Protein AF-A0A3M1DYF2-F1 (afdb_monomer_lite)

Foldseek 3Di:
DWDDDPLWIKDADPVWKDWPNDTDRMDTADAQIWIADDPGWIWGKHQLDPVASKIKTQTDPSHDDPPPDRMDINDDFKAKEECDSSHRHDDDQQQAIKIWGDDPNWIWIDGDDPPDPDDDTHTADAPDWDDDRRDIDHHHDDPVPPPPPPDD

pLDDT: mean 87.69, std 13.88, range [30.77, 97.69]

Structure (mmCIF, N/CA/C/O backbone):
data_AF-A0A3M1DYF2-F1
#
_entry.id   AF-A0A3M1DYF2-F1
#
loop_
_atom_site.group_PDB
_atom_site.id
_atom_site.type_symbol
_atom_site.label_atom_id
_atom_site.label_alt_id
_atom_site.label_comp_id
_atom_site.label_asym_id
_atom_site.label_entity_id
_atom_site.label_seq_id
_atom_site.pdbx_PDB_ins_code
_atom_site.Cartn_x
_atom_site.Cartn_y
_atom_site.Cartn_z
_atom_site.occupancy
_atom_site.B_iso_or_equiv
_atom_site.auth_seq_id
_atom_site.auth_comp_id
_atom_site.auth_asym_id
_atom_site.auth_atom_id
_atom_site.pdbx_PDB_model_num
ATOM 1 N N . ARG A 1 1 ? -12.470 -6.340 10.724 1.00 90.06 1 ARG A N 1
ATOM 2 C CA . ARG A 1 1 ? -12.386 -6.606 9.269 1.00 90.06 1 ARG A CA 1
ATOM 3 C C . ARG A 1 1 ? -12.468 -5.284 8.528 1.00 90.06 1 ARG A C 1
ATOM 5 O O . ARG A 1 1 ? -13.270 -4.452 8.930 1.00 90.06 1 ARG A O 1
ATOM 12 N N . ILE A 1 2 ? -11.668 -5.104 7.479 1.00 94.00 2 ILE A N 1
ATOM 13 C CA . ILE A 1 2 ? -11.817 -3.998 6.526 1.00 94.00 2 ILE A CA 1
ATOM 14 C C . ILE A 1 2 ? -12.429 -4.573 5.250 1.00 94.00 2 ILE A C 1
ATOM 16 O O . ILE A 1 2 ? -12.063 -5.672 4.841 1.00 94.00 2 ILE A O 1
ATOM 20 N N . GLN A 1 3 ? -13.384 -3.865 4.664 1.00 94.31 3 GLN A N 1
ATOM 21 C CA . GLN A 1 3 ? -14.056 -4.241 3.432 1.00 94.31 3 GLN A CA 1
ATOM 22 C C . GLN A 1 3 ? -14.112 -3.038 2.503 1.00 94.31 3 GLN A C 1
ATOM 24 O O . GLN A 1 3 ? -14.388 -1.926 2.943 1.00 94.31 3 GLN A O 1
ATOM 29 N N . ARG A 1 4 ? -13.888 -3.286 1.216 1.00 91.00 4 ARG A N 1
ATOM 30 C CA . ARG A 1 4 ? -14.143 -2.307 0.167 1.00 91.00 4 ARG A CA 1
ATOM 31 C C . ARG A 1 4 ? -15.567 -2.489 -0.360 1.00 91.00 4 ARG A C 1
ATOM 33 O O . ARG A 1 4 ? -15.963 -3.619 -0.647 1.00 91.00 4 ARG A O 1
ATOM 40 N N . VAL A 1 5 ? -16.316 -1.398 -0.462 1.00 91.44 5 VAL A N 1
ATOM 41 C CA . VAL A 1 5 ? -17.657 -1.338 -1.058 1.00 91.44 5 VAL A CA 1
ATOM 42 C C . VAL A 1 5 ? -17.612 -0.226 -2.090 1.00 91.44 5 VAL A C 1
ATOM 44 O O . VAL A 1 5 ? -17.344 0.916 -1.735 1.00 91.44 5 VAL A O 1
ATOM 47 N N . GLU A 1 6 ? -17.805 -0.578 -3.360 1.00 88.12 6 GLU A N 1
ATOM 48 C CA . GLU A 1 6 ? -17.581 0.343 -4.482 1.00 88.12 6 GLU A CA 1
ATOM 49 C C . GLU A 1 6 ? -16.202 0.996 -4.378 1.00 88.12 6 GLU A C 1
ATOM 51 O O . GLU A 1 6 ? -15.221 0.270 -4.445 1.00 88.12 6 GLU A O 1
ATOM 56 N N . GLU A 1 7 ? -16.085 2.310 -4.204 1.00 86.44 7 GLU A N 1
ATOM 57 C CA . GLU A 1 7 ? -14.799 3.013 -4.096 1.00 86.44 7 GLU A CA 1
ATOM 58 C C . GLU A 1 7 ? -14.363 3.301 -2.654 1.00 86.44 7 GLU A C 1
ATOM 60 O O . GLU A 1 7 ? -13.240 3.753 -2.429 1.00 86.44 7 GLU A O 1
ATOM 65 N N . ASP A 1 8 ? -15.209 2.970 -1.682 1.00 93.00 8 ASP A N 1
ATOM 66 C CA . ASP A 1 8 ? -15.029 3.308 -0.278 1.00 93.00 8 ASP A CA 1
ATOM 67 C C . ASP A 1 8 ? -14.533 2.120 0.558 1.00 93.00 8 ASP A C 1
ATOM 69 O O . ASP A 1 8 ? -14.789 0.946 0.269 1.00 93.00 8 ASP A O 1
ATOM 73 N N . TYR A 1 9 ? -13.836 2.435 1.651 1.00 96.69 9 TYR A N 1
ATOM 74 C CA . TYR A 1 9 ? -13.365 1.456 2.626 1.00 96.69 9 TYR A CA 1
ATOM 75 C C . TYR A 1 9 ? -14.143 1.574 3.932 1.00 96.69 9 TYR A C 1
ATOM 77 O O . TYR A 1 9 ? -14.139 2.610 4.588 1.00 96.69 9 TYR A O 1
ATOM 85 N N . PHE A 1 10 ? -14.737 0.470 4.364 1.00 96.81 10 PHE A N 1
ATOM 86 C CA . PHE A 1 10 ? -15.393 0.349 5.657 1.00 96.81 10 PHE A CA 1
ATOM 87 C C . PHE A 1 10 ? -14.583 -0.550 6.575 1.00 96.81 10 PHE A C 1
ATOM 89 O O . PHE A 1 10 ? -14.072 -1.595 6.166 1.00 96.81 10 PHE A O 1
ATOM 96 N N . ILE A 1 11 ? -14.515 -0.184 7.847 1.00 95.75 11 ILE A N 1
ATOM 97 C CA . ILE A 1 11 ? -13.999 -1.057 8.894 1.00 95.75 11 ILE A CA 1
ATOM 98 C C . ILE A 1 11 ? -15.120 -1.462 9.844 1.00 95.75 11 ILE A C 1
ATOM 100 O O . ILE A 1 11 ? -15.968 -0.656 10.210 1.00 95.75 11 ILE A O 1
ATOM 104 N N . PHE A 1 12 ? -15.084 -2.722 10.271 1.00 94.19 12 PHE A N 1
ATOM 105 C CA . PHE A 1 12 ? -16.010 -3.323 11.225 1.00 94.19 12 PHE A CA 1
ATOM 106 C C . PHE A 1 12 ? -15.226 -3.999 12.351 1.00 94.19 12 PHE A C 1
ATOM 108 O O . PHE A 1 12 ? -14.267 -4.742 12.094 1.00 94.19 12 PHE A O 1
ATOM 115 N N . SER A 1 13 ? -15.644 -3.788 13.598 1.00 91.88 13 SER A N 1
ATOM 116 C CA . SER A 1 13 ? -15.072 -4.449 14.774 1.00 91.88 13 SER A CA 1
ATOM 117 C C . SER A 1 13 ? -16.169 -4.882 15.740 1.00 91.88 13 SER A C 1
ATOM 119 O O . SER A 1 13 ? -16.819 -4.045 16.361 1.00 91.88 13 SER A O 1
ATOM 121 N N . GLY A 1 14 ? -16.314 -6.196 15.946 1.00 87.31 14 GLY A N 1
ATOM 122 C CA . GLY A 1 14 ? -17.274 -6.742 16.915 1.00 87.31 14 GLY A CA 1
ATOM 123 C C . GLY A 1 14 ? -16.981 -6.348 18.369 1.00 87.31 14 GLY A C 1
ATOM 124 O O . GLY A 1 14 ? -17.885 -6.318 19.191 1.00 87.31 14 GLY A O 1
ATOM 125 N N . LYS A 1 15 ? -15.731 -5.983 18.694 1.00 86.19 15 LYS A N 1
ATOM 126 C CA . LYS A 1 15 ? -15.334 -5.474 20.025 1.00 86.19 15 LYS A CA 1
ATOM 127 C C . LYS A 1 15 ? -15.397 -3.937 20.119 1.00 86.19 15 LYS A C 1
ATOM 129 O O . LYS A 1 15 ? -15.053 -3.353 21.152 1.00 86.19 15 LYS A O 1
ATOM 134 N N . GLY A 1 16 ? -15.836 -3.281 19.044 1.00 88.25 16 GLY A N 1
ATOM 135 C CA . GLY A 1 16 ? -15.711 -1.844 18.833 1.00 88.25 16 GLY A CA 1
ATOM 136 C C . GLY A 1 16 ? -14.301 -1.432 18.403 1.00 88.25 16 GLY A C 1
ATOM 137 O O . GLY A 1 16 ? -13.337 -2.199 18.499 1.00 88.25 16 GLY A O 1
ATOM 138 N N . MET A 1 17 ? -14.194 -0.214 17.897 1.00 94.56 17 MET A N 1
ATOM 139 C CA . MET A 1 17 ? -12.947 0.488 17.609 1.00 94.56 17 MET A CA 1
ATOM 140 C C . MET A 1 17 ? -13.080 1.937 18.062 1.00 94.56 17 MET A C 1
ATOM 142 O O . MET A 1 17 ? -14.193 2.409 18.288 1.00 94.56 17 MET A O 1
ATOM 146 N N . GLU A 1 18 ? -11.968 2.642 18.164 1.00 96.12 18 GLU A N 1
ATOM 147 C CA . GLU A 1 18 ? -11.956 4.091 18.316 1.00 96.12 18 GLU A CA 1
ATOM 148 C C . GLU A 1 18 ? -11.434 4.722 17.029 1.00 96.12 18 GLU A C 1
ATOM 150 O O . GLU A 1 18 ? -10.417 4.276 16.498 1.00 96.12 18 GLU A O 1
ATOM 155 N N . VAL A 1 19 ? -12.122 5.747 16.532 1.00 95.75 19 VAL A N 1
ATOM 156 C CA . VAL A 1 19 ? -11.664 6.566 15.407 1.00 95.75 19 VAL A CA 1
ATOM 157 C C . VAL A 1 19 ? -11.678 8.019 15.848 1.00 95.75 19 VAL A C 1
ATOM 159 O O . VAL A 1 19 ? -12.721 8.532 16.253 1.00 95.75 19 VAL A O 1
ATOM 162 N N . GLY A 1 20 ? -10.511 8.666 15.835 1.00 88.69 20 GLY A N 1
ATOM 163 C CA . GLY A 1 20 ? -10.385 10.066 16.256 1.00 88.69 20 GLY A CA 1
ATOM 164 C C . GLY A 1 20 ? -10.932 10.350 17.664 1.00 88.69 20 GLY A C 1
ATOM 165 O O . GLY A 1 20 ? -11.569 11.378 17.868 1.00 88.69 20 GLY A O 1
ATOM 166 N N . GLY A 1 21 ? -10.751 9.434 18.623 1.00 88.06 21 GLY A N 1
ATOM 167 C CA . GLY A 1 21 ? -11.270 9.580 19.991 1.00 88.06 21 GLY A CA 1
ATOM 168 C C . GLY A 1 21 ? -12.691 9.052 20.208 1.00 88.06 21 GLY A C 1
ATOM 169 O O . GLY A 1 21 ? -13.134 8.939 21.350 1.00 88.06 21 GLY A O 1
ATOM 170 N N . ARG A 1 22 ? -13.431 8.706 19.145 1.00 91.44 22 ARG A N 1
ATOM 171 C CA . ARG A 1 22 ? -14.826 8.256 19.249 1.00 91.44 22 ARG A CA 1
ATOM 172 C C . ARG A 1 22 ? -14.950 6.748 19.076 1.00 91.44 22 ARG A C 1
ATOM 174 O O . ARG A 1 22 ? -14.543 6.194 18.056 1.00 91.44 22 ARG A O 1
ATOM 181 N N . ARG A 1 23 ? -15.589 6.082 20.043 1.00 94.12 23 ARG A N 1
ATOM 182 C CA . ARG A 1 23 ? -15.878 4.645 19.961 1.00 94.12 23 ARG A CA 1
ATOM 183 C C . ARG A 1 23 ? -17.025 4.364 18.986 1.00 94.12 23 ARG A C 1
ATOM 185 O O . ARG A 1 23 ? -18.085 4.977 19.085 1.00 94.12 23 ARG A O 1
ATOM 192 N N . THR A 1 24 ? -16.828 3.413 18.078 1.00 95.19 24 THR A N 1
ATOM 193 C CA . THR A 1 24 ? -17.825 2.979 17.089 1.00 95.19 24 THR A CA 1
ATOM 194 C C . THR A 1 24 ? -17.652 1.493 16.728 1.00 95.19 24 THR A C 1
ATOM 196 O O . THR A 1 24 ? -16.532 0.980 16.771 1.00 95.19 24 THR A O 1
ATOM 199 N N . PRO A 1 25 ? -18.722 0.743 16.401 1.00 94.19 25 PRO A N 1
ATOM 200 C CA . PRO A 1 25 ? -18.600 -0.628 15.893 1.00 94.19 25 PRO A CA 1
ATOM 201 C C . PRO A 1 25 ? -18.206 -0.696 14.408 1.00 94.19 25 PRO A C 1
ATOM 203 O O . PRO A 1 25 ? -17.642 -1.704 13.971 1.00 94.19 25 PRO A O 1
ATOM 206 N N . HIS A 1 26 ? -18.474 0.362 13.638 1.00 95.25 26 HIS A N 1
ATOM 207 C CA . HIS A 1 26 ? -18.132 0.470 12.221 1.00 95.25 26 HIS A CA 1
ATOM 208 C C . HIS A 1 26 ? -17.807 1.913 11.828 1.00 95.25 26 HIS A C 1
ATOM 210 O O . HIS A 1 26 ? -18.262 2.855 12.477 1.00 95.25 26 HIS A O 1
ATOM 216 N N . HIS A 1 27 ? -17.015 2.098 10.775 1.00 96.94 27 HIS A N 1
ATOM 217 C CA . HIS A 1 27 ? -16.627 3.430 10.308 1.00 96.94 27 HIS A CA 1
ATOM 218 C C . HIS A 1 27 ? -16.293 3.429 8.815 1.00 96.94 27 HIS A C 1
ATOM 220 O O . HIS A 1 27 ? -15.687 2.474 8.322 1.00 96.94 27 HIS A O 1
ATOM 226 N N . LEU A 1 28 ? -16.678 4.501 8.119 1.00 97.19 28 LEU A N 1
ATOM 227 C CA . LEU A 1 28 ? -16.253 4.787 6.748 1.00 97.19 28 LEU A CA 1
ATOM 228 C C . LEU A 1 28 ? -14.882 5.465 6.798 1.00 97.19 28 LEU A C 1
ATOM 230 O O . LEU A 1 28 ? -14.782 6.619 7.210 1.00 97.19 28 LEU A O 1
ATOM 234 N N . LEU A 1 29 ? -13.840 4.741 6.396 1.00 97.31 29 LEU A N 1
ATOM 235 C CA . LEU A 1 29 ? -12.458 5.196 6.480 1.00 97.31 29 LEU A CA 1
ATOM 236 C C . LEU A 1 29 ? -12.193 6.341 5.500 1.00 97.31 29 LEU A C 1
ATOM 238 O O . LEU A 1 29 ? -12.433 6.227 4.297 1.00 97.31 29 LEU A O 1
ATOM 242 N N . ARG A 1 30 ? -11.644 7.436 6.023 1.00 96.81 30 ARG A N 1
ATOM 243 C CA . ARG A 1 30 ? -11.154 8.593 5.270 1.00 96.81 30 ARG A CA 1
ATOM 244 C C . ARG A 1 30 ? -9.639 8.713 5.420 1.00 96.81 30 ARG A C 1
ATOM 246 O O . ARG A 1 30 ? -9.072 8.292 6.428 1.00 96.81 30 ARG A O 1
ATOM 253 N N . ASP A 1 31 ? -8.970 9.270 4.408 1.00 96.81 31 ASP A N 1
ATOM 254 C CA . ASP A 1 31 ? -7.523 9.523 4.476 1.00 96.81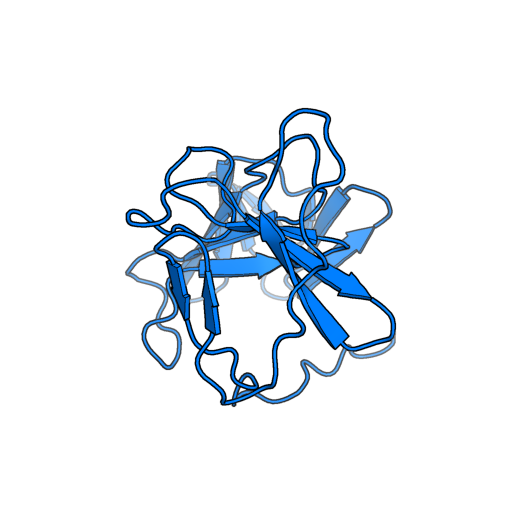 31 ASP A CA 1
ATOM 255 C C . ASP A 1 31 ? -7.175 10.329 5.737 1.00 96.81 31 ASP A C 1
ATOM 257 O O . ASP A 1 31 ? -7.774 11.367 6.011 1.00 96.81 31 ASP A O 1
ATOM 261 N N . GLY A 1 32 ? -6.211 9.828 6.507 1.00 96.75 32 GLY A N 1
ATOM 262 C CA . GLY A 1 32 ? -5.780 10.407 7.776 1.00 96.75 32 GLY A CA 1
ATOM 263 C C . GLY A 1 32 ? -6.486 9.855 9.018 1.00 96.75 32 GLY A C 1
ATOM 264 O O . GLY A 1 32 ? -6.034 10.159 10.125 1.00 96.75 32 GLY A O 1
ATOM 265 N N . ASP A 1 33 ? -7.525 9.023 8.878 1.00 97.44 33 ASP A N 1
ATOM 266 C CA . ASP A 1 33 ? -8.219 8.437 10.028 1.00 97.44 33 ASP A CA 1
ATOM 267 C C . ASP A 1 33 ? -7.259 7.623 10.899 1.00 97.44 33 ASP A C 1
ATOM 269 O O . ASP A 1 33 ? -6.620 6.669 10.446 1.00 97.44 33 ASP A O 1
ATOM 273 N N . ARG A 1 34 ? -7.187 7.988 12.183 1.00 96.56 34 ARG A N 1
ATOM 274 C CA . ARG A 1 34 ? -6.442 7.254 13.210 1.00 96.56 34 ARG A CA 1
ATOM 275 C C 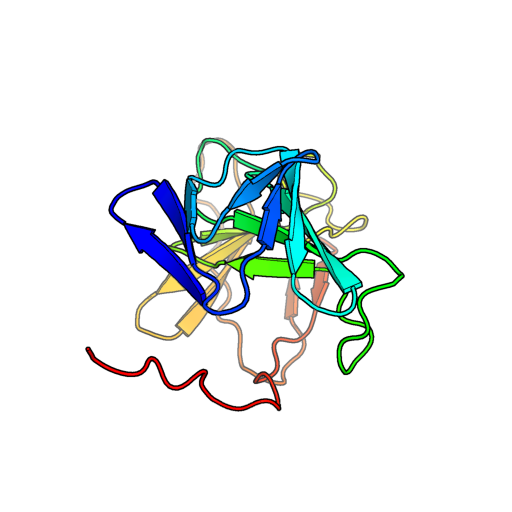. ARG A 1 34 ? -7.383 6.288 13.903 1.00 96.56 34 ARG A C 1
ATOM 277 O O . ARG A 1 34 ? -8.316 6.719 14.583 1.00 96.56 34 ARG A O 1
ATOM 284 N N . VAL A 1 35 ? -7.113 4.999 13.747 1.00 96.44 35 VAL A N 1
ATOM 285 C CA . VAL A 1 35 ? -7.957 3.919 14.252 1.00 96.44 35 VAL A CA 1
ATOM 286 C C . VAL A 1 35 ? -7.235 3.165 15.359 1.00 96.44 35 VAL A C 1
ATOM 288 O O . VAL A 1 35 ? -6.078 2.780 15.195 1.00 96.44 35 VAL A O 1
ATOM 291 N N . VAL A 1 36 ? -7.933 2.906 16.464 1.00 95.38 36 VAL A N 1
ATOM 292 C CA . VAL A 1 36 ? -7.499 2.017 17.548 1.00 95.38 36 VAL A CA 1
ATOM 293 C C . VAL A 1 36 ? -8.441 0.817 17.624 1.00 95.38 36 VAL A C 1
ATOM 295 O O . VAL A 1 36 ? -9.654 0.959 17.782 1.00 95.38 36 VAL A O 1
ATOM 298 N N . LEU A 1 37 ? -7.880 -0.386 17.536 1.00 90.69 37 LEU A N 1
ATOM 299 C CA . LEU A 1 37 ? -8.585 -1.658 17.646 1.00 90.69 37 LEU A CA 1
ATOM 300 C C . LEU A 1 37 ? -8.248 -2.345 18.973 1.00 90.69 37 LEU A C 1
ATOM 302 O O . LEU A 1 37 ? -7.090 -2.667 19.251 1.00 90.69 37 LEU A O 1
ATOM 306 N N . GLY A 1 38 ? -9.283 -2.650 19.759 1.00 82.06 38 GLY A N 1
ATOM 307 C CA . GLY A 1 38 ? -9.192 -3.506 20.945 1.00 82.06 38 GLY A CA 1
ATOM 308 C C . GLY A 1 38 ? -8.026 -3.161 21.880 1.00 82.06 38 GLY A C 1
ATOM 309 O O . GLY A 1 38 ? -7.920 -2.041 22.365 1.00 82.06 38 GLY A O 1
ATOM 310 N N . LYS A 1 39 ? -7.148 -4.143 22.134 1.00 69.44 39 LYS A N 1
ATOM 311 C CA . LYS A 1 39 ? -6.046 -4.075 23.115 1.00 69.44 39 LYS A CA 1
ATOM 312 C C . LYS A 1 39 ? -4.822 -3.252 22.662 1.00 69.44 39 LYS A C 1
ATOM 314 O O . LYS A 1 39 ? -3.738 -3.450 23.198 1.00 69.44 39 LYS A O 1
ATOM 319 N N . GLY A 1 40 ? -4.976 -2.342 21.699 1.00 78.44 40 GLY A N 1
ATOM 320 C CA . GLY A 1 40 ? -3.943 -1.351 21.376 1.00 78.44 40 GLY A CA 1
ATOM 321 C C . GLY A 1 40 ? -3.280 -1.480 20.006 1.00 78.44 40 GLY A C 1
ATOM 322 O O . GLY A 1 40 ? -2.264 -0.825 19.788 1.00 78.44 40 GLY A O 1
ATOM 323 N N . ALA A 1 41 ? -3.848 -2.257 19.078 1.00 88.81 41 ALA A N 1
ATOM 324 C CA . ALA A 1 41 ? -3.452 -2.154 17.675 1.00 88.81 41 ALA A CA 1
ATOM 325 C C . ALA A 1 41 ? -3.942 -0.807 17.129 1.00 88.81 41 ALA A C 1
ATOM 327 O O . ALA A 1 41 ? -5.125 -0.488 17.251 1.00 88.81 41 ALA A O 1
ATOM 328 N N . LYS A 1 42 ? -3.044 -0.005 16.564 1.00 94.38 42 LYS A N 1
ATOM 329 C CA . LYS A 1 42 ? -3.342 1.324 16.029 1.00 94.38 42 LYS A CA 1
ATOM 330 C C . LYS A 1 42 ? -2.761 1.479 14.637 1.00 94.38 42 LYS A C 1
ATOM 332 O O . LYS A 1 42 ? -1.642 1.049 14.364 1.00 94.38 42 LYS A O 1
ATOM 337 N N . PHE A 1 43 ? -3.504 2.144 13.770 1.00 96.12 43 PHE A N 1
ATOM 338 C CA . PHE A 1 43 ? -3.016 2.492 12.447 1.00 96.12 43 PHE A CA 1
ATOM 339 C C . PHE A 1 43 ? -3.617 3.809 11.970 1.00 96.12 43 PHE A C 1
ATOM 341 O O . PHE A 1 43 ? -4.663 4.240 12.456 1.00 96.12 43 PHE A O 1
ATOM 348 N N . THR A 1 44 ? -2.951 4.434 11.006 1.00 97.25 44 THR A N 1
ATOM 349 C CA . THR A 1 44 ? -3.512 5.536 10.224 1.00 97.25 44 THR A CA 1
ATOM 350 C C . THR A 1 44 ? -3.908 5.005 8.855 1.00 97.25 44 THR A C 1
ATOM 352 O O . THR A 1 44 ? -3.091 4.390 8.170 1.00 97.25 44 THR A O 1
ATOM 355 N N . PHE A 1 45 ? -5.158 5.211 8.455 1.00 97.69 45 PHE A N 1
ATOM 356 C CA . PHE A 1 45 ? -5.619 4.873 7.113 1.00 97.69 45 PHE A CA 1
ATOM 357 C C . PHE A 1 45 ? -5.193 5.961 6.130 1.00 97.69 45 PHE A C 1
ATOM 359 O O . PHE A 1 45 ? -5.440 7.139 6.379 1.00 97.69 45 PHE A O 1
ATOM 366 N N . ARG A 1 46 ? -4.560 5.582 5.018 1.00 97.50 46 ARG A N 1
ATOM 367 C CA . ARG A 1 46 ? -4.070 6.510 3.998 1.00 97.50 46 ARG A CA 1
ATOM 368 C C . ARG A 1 46 ? -4.573 6.168 2.604 1.00 97.50 46 ARG A C 1
ATOM 370 O O . ARG A 1 46 ? -4.584 5.000 2.218 1.00 97.50 46 ARG A O 1
ATOM 377 N N . MET A 1 47 ? -4.861 7.199 1.813 1.00 96.25 47 MET A N 1
ATOM 378 C CA . MET A 1 47 ? -5.102 7.120 0.367 1.00 96.25 47 MET A CA 1
ATOM 379 C C . MET A 1 47 ? -4.049 7.953 -0.381 1.00 96.25 47 MET A C 1
ATOM 381 O O . MET A 1 47 ? -4.293 9.114 -0.713 1.00 96.25 47 MET A O 1
ATOM 385 N N . PRO A 1 48 ? -2.850 7.397 -0.647 1.00 95.25 48 PRO A N 1
ATOM 386 C CA . PRO A 1 48 ? -1.717 8.181 -1.145 1.00 95.25 48 PRO A CA 1
ATOM 387 C C . PRO A 1 48 ? -1.946 8.832 -2.514 1.00 95.25 48 PRO A C 1
ATOM 389 O O . PRO A 1 48 ? -1.377 9.880 -2.813 1.00 95.25 48 PRO A O 1
ATOM 392 N N . SER A 1 49 ? -2.747 8.211 -3.381 1.00 91.44 49 SER A N 1
ATOM 393 C CA . SER A 1 49 ? -2.967 8.682 -4.746 1.00 91.44 49 SER A CA 1
ATOM 394 C C . SER A 1 49 ? -4.449 8.782 -5.053 1.00 91.44 49 SER A C 1
ATOM 396 O O . SER A 1 49 ? -5.162 7.804 -4.918 1.00 91.44 49 SER A O 1
ATOM 398 N N . ARG A 1 50 ? -4.896 9.916 -5.602 1.00 87.94 50 ARG A N 1
ATOM 399 C CA . ARG A 1 50 ? -6.267 10.049 -6.129 1.00 87.94 50 ARG A CA 1
ATOM 400 C C . ARG A 1 50 ? -6.531 9.198 -7.374 1.00 87.94 50 ARG A C 1
ATOM 402 O O . ARG A 1 50 ? -7.674 9.051 -7.776 1.00 87.94 50 ARG A O 1
ATOM 409 N N . LYS A 1 51 ? -5.476 8.699 -8.029 1.00 86.25 51 LYS A N 1
ATOM 410 C CA . LYS A 1 51 ? -5.596 7.906 -9.260 1.00 86.25 51 LYS A CA 1
ATOM 411 C C . LYS A 1 51 ? -5.766 6.413 -8.963 1.00 86.25 51 LYS A C 1
ATOM 413 O O . LYS A 1 51 ? -6.325 5.703 -9.787 1.00 86.25 51 LYS A O 1
ATOM 418 N N . SER A 1 52 ? -5.289 5.947 -7.807 1.00 89.00 52 SER A N 1
ATOM 419 C CA . SER A 1 52 ? -5.427 4.558 -7.369 1.00 89.00 52 SER A CA 1
ATOM 420 C C . SER A 1 52 ? -6.425 4.478 -6.226 1.00 89.00 52 SER A C 1
ATOM 422 O O . SER A 1 52 ? -6.364 5.273 -5.299 1.00 89.00 52 SER A O 1
ATOM 424 N N . THR A 1 53 ? -7.298 3.479 -6.251 1.00 91.50 53 THR A N 1
ATOM 425 C CA . THR A 1 53 ? -8.149 3.177 -5.098 1.00 91.50 53 THR A CA 1
ATOM 426 C C . THR A 1 53 ? -7.451 2.257 -4.098 1.00 91.50 53 THR A C 1
ATOM 428 O O . THR A 1 53 ? -8.105 1.808 -3.168 1.00 91.50 53 THR A O 1
ATOM 431 N N . SER A 1 54 ? -6.176 1.902 -4.296 1.00 95.75 54 SER A N 1
ATOM 432 C CA . SER A 1 54 ? -5.407 1.189 -3.276 1.00 95.75 54 SER A CA 1
ATOM 433 C C . SER A 1 54 ? -5.201 2.092 -2.061 1.00 95.75 54 SER A C 1
ATOM 435 O O . SER A 1 54 ? -4.928 3.285 -2.190 1.00 95.75 54 SER A O 1
ATOM 437 N N . ALA A 1 55 ? -5.279 1.509 -0.872 1.00 97.06 55 ALA A N 1
ATOM 438 C CA . ALA A 1 55 ? -5.069 2.225 0.382 1.00 97.06 55 ALA A CA 1
ATOM 439 C C . ALA A 1 55 ? -3.888 1.645 1.163 1.00 97.06 55 ALA A C 1
ATOM 441 O O . ALA A 1 55 ? -3.394 0.556 0.866 1.00 97.06 55 ALA A O 1
ATOM 442 N N . VAL A 1 56 ? -3.422 2.382 2.166 1.00 97.69 56 VAL A N 1
ATOM 443 C CA . VAL A 1 56 ? -2.330 1.965 3.047 1.00 97.69 56 VAL A CA 1
ATOM 444 C C . VAL A 1 56 ? -2.772 2.086 4.499 1.00 97.69 56 VAL A C 1
ATOM 446 O O . VAL A 1 56 ? -3.385 3.074 4.887 1.00 97.69 56 VAL A O 1
ATOM 449 N N . LEU A 1 57 ? -2.455 1.079 5.306 1.00 96.81 57 LEU A N 1
ATOM 450 C CA . LEU A 1 57 ? -2.537 1.146 6.759 1.00 96.81 57 LEU A CA 1
ATOM 451 C C . LEU A 1 57 ? -1.129 1.402 7.289 1.00 96.81 57 LEU A C 1
ATOM 453 O O . LEU A 1 57 ? -0.296 0.496 7.256 1.00 96.81 57 LEU A O 1
ATOM 457 N N . ASP A 1 58 ? -0.864 2.617 7.758 1.00 95.94 58 ASP A N 1
ATOM 458 C CA . ASP A 1 58 ? 0.373 2.956 8.461 1.00 95.94 58 ASP A CA 1
ATOM 459 C C . ASP A 1 58 ? 0.240 2.483 9.908 1.00 95.94 58 ASP A C 1
ATOM 461 O O . ASP A 1 58 ? -0.499 3.081 10.694 1.00 95.94 58 ASP A O 1
ATOM 465 N N . LEU A 1 59 ? 0.903 1.384 10.254 1.00 94.81 59 LEU A N 1
ATOM 466 C CA . LEU A 1 59 ? 0.837 0.804 11.591 1.00 94.81 59 LEU A CA 1
ATOM 467 C C . LEU A 1 59 ? 1.675 1.645 12.556 1.00 94.81 59 LEU A C 1
ATOM 469 O O . LEU A 1 59 ? 2.782 2.067 12.226 1.00 94.81 59 LEU A O 1
ATOM 473 N N . SER A 1 60 ? 1.147 1.898 13.754 1.00 91.00 60 SER A N 1
ATOM 474 C CA . SER A 1 60 ? 1.927 2.559 14.803 1.00 91.00 60 SER A CA 1
ATOM 475 C C . SER A 1 60 ? 3.037 1.646 15.323 1.00 91.00 60 SER A C 1
ATOM 477 O O . SER A 1 60 ? 2.887 0.426 15.319 1.00 91.00 60 SER A O 1
ATOM 479 N N . ASP A 1 61 ? 4.079 2.228 15.918 1.00 83.62 61 ASP A N 1
ATOM 480 C CA . ASP A 1 61 ? 5.169 1.461 16.546 1.00 83.62 61 ASP A CA 1
ATOM 481 C C . ASP A 1 61 ? 4.695 0.551 17.694 1.00 83.62 61 ASP A C 1
ATOM 483 O O . ASP A 1 61 ? 5.328 -0.446 18.034 1.00 83.62 61 ASP A O 1
ATOM 487 N N . THR A 1 62 ? 3.542 0.862 18.294 1.00 85.44 62 THR A N 1
ATOM 488 C CA . THR A 1 62 ? 2.917 0.020 19.327 1.00 85.44 62 THR A CA 1
ATOM 489 C C . THR A 1 62 ? 2.201 -1.206 18.757 1.00 85.44 62 THR A C 1
ATOM 491 O O . THR A 1 62 ? 1.802 -2.090 19.515 1.00 85.44 62 THR A O 1
ATOM 494 N N . THR A 1 63 ? 1.999 -1.267 17.440 1.00 86.56 63 THR A N 1
ATOM 495 C CA . THR A 1 63 ? 1.295 -2.357 16.762 1.00 86.56 63 THR A CA 1
ATOM 496 C C . THR A 1 63 ? 2.297 -3.404 16.314 1.00 86.56 63 THR A C 1
ATOM 498 O O . THR A 1 63 ? 2.910 -3.297 15.257 1.00 86.56 63 THR A O 1
ATOM 501 N N . LYS A 1 64 ? 2.461 -4.443 17.134 1.00 82.81 64 LYS A N 1
ATOM 502 C CA . LYS A 1 64 ? 3.381 -5.541 16.837 1.00 82.81 64 LYS A CA 1
ATOM 503 C C . LYS A 1 64 ? 2.802 -6.450 15.755 1.00 82.81 64 LYS A C 1
ATOM 505 O O . LYS A 1 64 ? 1.795 -7.117 15.985 1.00 82.81 64 LYS A O 1
ATOM 510 N N . MET A 1 65 ? 3.478 -6.505 14.614 1.00 83.44 65 MET A N 1
ATOM 511 C CA . MET A 1 65 ? 3.224 -7.465 13.543 1.00 83.44 65 MET A CA 1
ATOM 512 C C . MET A 1 65 ? 4.444 -8.373 13.344 1.00 83.44 65 MET A C 1
ATOM 514 O O . MET A 1 65 ? 5.571 -7.946 13.610 1.00 83.44 65 MET A O 1
ATOM 518 N N . PRO A 1 66 ? 4.252 -9.612 12.859 1.00 82.44 66 PRO A N 1
ATOM 519 C CA . PRO A 1 66 ? 5.361 -10.449 12.415 1.00 82.44 66 PRO A CA 1
ATOM 520 C C . PRO A 1 66 ? 6.227 -9.726 11.374 1.00 82.44 66 PRO A C 1
ATOM 522 O O . PRO A 1 66 ? 5.711 -8.929 10.593 1.00 82.44 66 PRO A O 1
ATOM 525 N N . HIS A 1 67 ? 7.527 -10.029 11.347 1.00 81.69 67 HIS A N 1
ATOM 526 C CA . HIS A 1 67 ? 8.480 -9.530 10.342 1.00 81.69 67 HIS A CA 1
ATOM 527 C C . HIS A 1 67 ? 8.613 -7.997 10.252 1.00 81.69 67 HIS A C 1
ATOM 529 O O . HIS A 1 67 ? 8.926 -7.477 9.186 1.00 81.69 67 HIS A O 1
ATOM 535 N N . ASP A 1 68 ? 8.382 -7.276 11.358 1.00 84.31 68 ASP A N 1
ATOM 536 C CA . ASP A 1 68 ? 8.523 -5.809 11.428 1.00 84.31 68 ASP A CA 1
ATOM 537 C C . ASP A 1 68 ? 7.682 -5.067 10.367 1.00 84.31 68 ASP A C 1
ATOM 539 O O . ASP A 1 68 ? 8.068 -4.036 9.809 1.00 84.31 68 ASP A O 1
ATOM 543 N N . VAL A 1 69 ? 6.500 -5.612 10.053 1.00 89.88 69 VAL A N 1
ATOM 544 C CA . VAL A 1 69 ? 5.561 -4.965 9.135 1.00 89.88 69 VAL A CA 1
ATOM 545 C C . VAL A 1 69 ? 5.101 -3.646 9.747 1.00 89.88 69 VAL A C 1
ATOM 547 O O . VAL A 1 69 ? 4.402 -3.628 10.755 1.00 89.88 69 VAL A O 1
ATOM 550 N N . ARG A 1 70 ? 5.459 -2.537 9.094 1.00 91.12 70 ARG A N 1
ATOM 551 C CA . ARG A 1 70 ? 5.018 -1.177 9.458 1.00 91.12 70 ARG A CA 1
ATOM 552 C C . ARG A 1 70 ? 3.875 -0.652 8.597 1.00 91.12 70 ARG A C 1
ATOM 554 O O . ARG A 1 70 ? 3.247 0.343 8.940 1.00 91.12 70 ARG A O 1
ATOM 561 N N . ARG A 1 71 ? 3.622 -1.286 7.452 1.00 93.56 71 ARG A N 1
ATOM 562 C CA . ARG A 1 71 ? 2.597 -0.863 6.499 1.00 93.56 71 ARG A CA 1
ATOM 563 C C . ARG A 1 71 ? 1.912 -2.047 5.851 1.00 93.56 71 ARG A C 1
ATOM 565 O O . ARG A 1 71 ? 2.571 -3.002 5.457 1.00 93.56 71 ARG A O 1
ATOM 572 N N . VAL A 1 72 ? 0.603 -1.930 5.676 1.00 94.31 72 VAL A N 1
ATOM 573 C CA . VAL A 1 72 ? -0.206 -2.889 4.917 1.00 94.31 72 VAL A CA 1
ATOM 574 C C . VAL A 1 72 ? -0.829 -2.163 3.737 1.00 94.31 72 VAL A C 1
ATOM 576 O O . VAL A 1 72 ? -1.505 -1.157 3.927 1.00 94.31 72 VAL A O 1
ATOM 579 N N . VAL A 1 73 ? -0.620 -2.663 2.521 1.00 95.44 73 VAL A N 1
ATOM 580 C CA . VAL A 1 73 ? -1.267 -2.118 1.322 1.00 95.44 73 VAL A CA 1
ATOM 581 C C . VAL A 1 73 ? -2.551 -2.901 1.065 1.00 95.44 73 VAL A C 1
ATOM 583 O O . VAL A 1 73 ? -2.514 -4.105 0.826 1.00 95.44 73 VAL A O 1
ATOM 586 N N . LEU A 1 74 ? -3.691 -2.214 1.094 1.00 95.69 74 LEU A N 1
ATOM 587 C CA . LEU A 1 74 ? -4.971 -2.743 0.634 1.00 95.69 74 LEU A CA 1
ATOM 588 C C . LEU A 1 74 ? -5.006 -2.622 -0.892 1.00 95.69 74 LEU A C 1
ATOM 590 O O . LEU A 1 74 ? -5.539 -1.657 -1.440 1.00 95.69 74 LEU A O 1
ATOM 594 N N . PHE A 1 75 ? -4.341 -3.565 -1.555 1.00 94.00 75 PHE A N 1
ATOM 595 C CA . PHE A 1 75 ? -4.096 -3.534 -2.992 1.00 94.00 75 PHE A CA 1
ATOM 596 C C . PHE A 1 75 ? -5.389 -3.706 -3.803 1.00 94.00 75 PHE A C 1
ATOM 598 O O . PHE A 1 75 ? -6.149 -4.647 -3.587 1.00 94.00 75 PHE A O 1
ATOM 605 N N . HIS A 1 76 ? -5.625 -2.805 -4.757 1.00 91.31 76 HIS A N 1
ATOM 606 C CA . HIS A 1 76 ? -6.711 -2.896 -5.729 1.00 91.31 76 HIS A CA 1
ATOM 607 C C . HIS A 1 76 ? -6.265 -2.327 -7.080 1.00 91.31 76 HIS A C 1
ATOM 609 O O . HIS A 1 76 ? -5.976 -1.133 -7.193 1.00 91.31 76 HIS A O 1
ATOM 615 N N . ARG A 1 77 ? -6.249 -3.183 -8.113 1.00 88.75 77 ARG A N 1
ATOM 616 C CA . ARG A 1 77 ? -5.773 -2.931 -9.491 1.00 88.75 77 A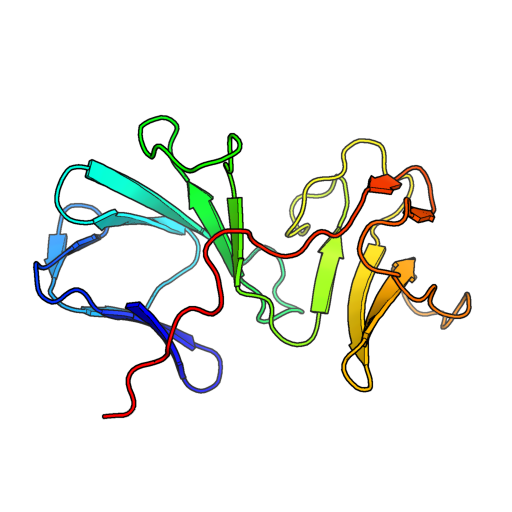RG A CA 1
ATOM 617 C C . ARG A 1 77 ? -4.292 -2.574 -9.603 1.00 88.75 77 ARG A C 1
ATOM 619 O O . ARG A 1 77 ? -3.566 -3.233 -10.340 1.00 88.75 77 ARG A O 1
ATOM 626 N N . TYR A 1 78 ? -3.846 -1.527 -8.914 1.00 93.81 78 TYR A N 1
ATOM 627 C CA . TYR A 1 78 ? -2.452 -1.110 -8.924 1.00 93.81 78 TYR A CA 1
ATOM 628 C C . TYR A 1 78 ? -2.053 -0.277 -7.700 1.00 93.81 78 TYR A C 1
ATOM 630 O O . TYR A 1 78 ? -2.870 0.421 -7.096 1.00 93.81 78 TYR A O 1
ATOM 638 N N . ALA A 1 79 ? -0.760 -0.278 -7.393 1.00 95.69 79 ALA A N 1
ATOM 639 C CA . ALA A 1 79 ? -0.120 0.536 -6.371 1.00 95.69 79 ALA A CA 1
ATOM 640 C C . ALA A 1 79 ? 1.101 1.262 -6.952 1.00 95.69 79 ALA A C 1
ATOM 642 O O . ALA A 1 79 ? 1.740 0.803 -7.897 1.00 95.69 79 ALA A O 1
ATOM 643 N N . ILE A 1 80 ? 1.424 2.419 -6.378 1.00 95.44 80 ILE A N 1
ATOM 644 C CA . ILE A 1 80 ? 2.594 3.215 -6.770 1.00 95.44 80 ILE A CA 1
ATOM 645 C C . ILE A 1 80 ? 3.735 2.919 -5.800 1.00 95.44 80 ILE A C 1
ATOM 647 O O . ILE A 1 80 ? 3.536 2.996 -4.587 1.00 95.44 80 ILE A O 1
ATOM 651 N N . LEU A 1 81 ? 4.921 2.637 -6.329 1.00 95.19 81 LEU A N 1
ATOM 652 C CA . LEU A 1 81 ? 6.161 2.542 -5.566 1.00 95.19 81 LEU A CA 1
ATOM 653 C C . LEU A 1 81 ? 7.029 3.755 -5.900 1.00 95.19 81 LEU A C 1
ATOM 655 O O . LEU A 1 81 ? 7.072 4.186 -7.049 1.00 95.19 81 LEU A O 1
ATOM 659 N N . GLY A 1 82 ? 7.714 4.328 -4.917 1.00 94.50 82 GLY A N 1
ATOM 660 C CA . GLY A 1 82 ? 8.633 5.439 -5.170 1.00 94.50 82 GLY A CA 1
ATOM 661 C C . GLY A 1 82 ? 8.940 6.280 -3.939 1.00 94.50 82 GLY A C 1
ATOM 662 O O . GLY A 1 82 ? 8.464 5.997 -2.837 1.00 94.50 82 GLY A O 1
ATOM 663 N N . ALA A 1 83 ? 9.735 7.332 -4.130 1.00 92.00 83 ALA A N 1
ATOM 664 C CA . ALA A 1 83 ? 10.113 8.254 -3.059 1.00 92.00 83 ALA A CA 1
ATOM 665 C C . ALA A 1 83 ? 9.000 9.272 -2.728 1.00 92.00 83 ALA A C 1
ATOM 667 O O . ALA A 1 83 ? 8.829 9.674 -1.575 1.00 92.00 83 ALA A O 1
ATOM 668 N N . GLY A 1 84 ? 8.211 9.661 -3.735 1.00 90.38 84 GLY A N 1
ATOM 669 C CA . GLY A 1 84 ? 7.242 10.756 -3.647 1.00 90.38 84 GLY A CA 1
ATOM 670 C C . GLY A 1 84 ? 6.035 10.493 -2.732 1.00 90.38 84 GLY A C 1
ATOM 671 O O . GLY A 1 84 ? 5.692 9.342 -2.459 1.00 90.38 84 GLY A O 1
ATOM 672 N N . PRO A 1 85 ? 5.340 11.558 -2.277 1.00 89.81 85 PRO A N 1
ATOM 673 C CA . PRO A 1 85 ? 4.247 11.490 -1.299 1.0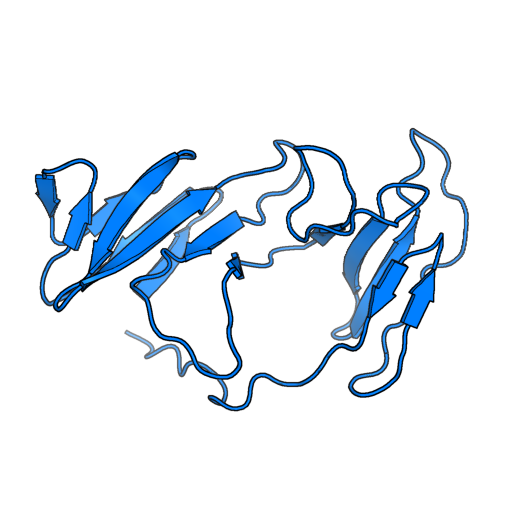0 89.81 85 PRO A CA 1
ATOM 674 C C . PRO A 1 85 ? 3.046 10.645 -1.737 1.00 89.81 85 PRO A C 1
ATOM 676 O O . PRO A 1 85 ? 2.291 10.191 -0.885 1.00 89.81 85 PRO A O 1
ATOM 679 N N . THR A 1 86 ? 2.903 10.402 -3.040 1.00 92.06 86 THR A N 1
ATOM 680 C CA . THR A 1 86 ? 1.815 9.623 -3.643 1.00 92.06 86 THR A CA 1
ATOM 681 C C . THR A 1 86 ? 2.099 8.119 -3.734 1.00 92.06 86 THR A C 1
ATOM 683 O O . THR A 1 86 ? 1.280 7.359 -4.259 1.00 92.06 86 THR A O 1
ATOM 686 N N . ALA A 1 87 ? 3.261 7.676 -3.245 1.00 95.06 87 ALA A N 1
ATOM 687 C CA . ALA A 1 87 ? 3.652 6.275 -3.230 1.00 95.06 87 ALA A CA 1
ATOM 688 C C . ALA A 1 87 ? 2.968 5.507 -2.088 1.00 95.06 87 ALA A C 1
ATOM 690 O O . ALA A 1 87 ? 2.940 5.952 -0.940 1.00 95.06 87 ALA A O 1
ATOM 691 N N . HIS A 1 88 ? 2.464 4.319 -2.413 1.00 96.56 88 HIS A N 1
ATOM 692 C CA . HIS A 1 88 ? 1.869 3.380 -1.464 1.00 96.56 88 HIS A CA 1
ATOM 693 C C . HIS A 1 88 ? 2.973 2.602 -0.737 1.00 96.56 88 HIS A C 1
ATOM 695 O O . HIS A 1 88 ? 2.979 2.497 0.490 1.00 96.56 88 HIS A O 1
ATOM 701 N N . VAL A 1 89 ? 3.976 2.143 -1.492 1.00 95.12 89 VAL A N 1
ATOM 702 C CA . VAL A 1 89 ? 5.216 1.574 -0.952 1.00 95.12 89 VAL A CA 1
ATOM 703 C C . VAL A 1 89 ? 6.324 2.599 -1.133 1.00 95.12 89 VAL A C 1
ATOM 705 O O . VAL A 1 89 ? 6.522 3.133 -2.224 1.00 95.12 89 VAL A O 1
ATOM 708 N N . ARG A 1 90 ? 7.047 2.903 -0.051 1.00 92.88 90 ARG A N 1
ATOM 709 C CA . ARG A 1 90 ? 8.135 3.884 -0.128 1.00 92.88 90 ARG A CA 1
ATOM 710 C C . ARG A 1 90 ? 9.384 3.189 -0.628 1.00 92.88 90 ARG A C 1
ATOM 712 O O . ARG A 1 90 ? 9.841 2.244 0.001 1.00 92.88 90 ARG A O 1
ATOM 719 N N . CYS A 1 91 ? 9.935 3.719 -1.707 1.00 92.81 91 CYS A N 1
ATOM 720 C CA . CYS A 1 91 ? 11.199 3.291 -2.284 1.00 92.81 91 CYS A CA 1
ATOM 721 C C . CYS A 1 91 ? 12.060 4.548 -2.465 1.00 92.81 91 CYS A C 1
ATOM 723 O O . CYS A 1 91 ? 11.999 5.162 -3.530 1.00 92.81 91 CYS A O 1
ATOM 725 N N . PRO A 1 92 ? 12.797 4.986 -1.425 1.00 89.75 92 PRO A N 1
ATOM 726 C CA . PRO A 1 92 ? 13.559 6.238 -1.461 1.00 89.75 92 PRO A CA 1
ATOM 727 C C . PRO A 1 92 ? 14.613 6.285 -2.572 1.00 89.75 92 PRO A C 1
ATOM 729 O O . PRO A 1 92 ? 14.897 7.355 -3.093 1.00 89.75 92 PRO A O 1
ATOM 732 N N . HIS A 1 93 ? 15.152 5.123 -2.952 1.00 89.00 93 HIS A N 1
ATOM 733 C CA . HIS A 1 93 ? 16.195 4.981 -3.973 1.00 89.00 93 HIS A CA 1
ATOM 734 C C . HIS A 1 93 ? 15.654 4.742 -5.391 1.00 89.00 93 HIS A C 1
ATOM 736 O O . HIS A 1 93 ? 16.434 4.624 -6.331 1.00 89.00 93 HIS A O 1
ATOM 742 N N . ALA A 1 94 ? 14.329 4.673 -5.571 1.00 89.19 94 ALA A N 1
ATOM 743 C CA . ALA A 1 94 ? 13.750 4.542 -6.903 1.00 89.19 94 ALA A CA 1
ATOM 744 C C . ALA A 1 94 ? 13.972 5.843 -7.692 1.00 89.19 94 ALA A C 1
ATOM 746 O O . ALA A 1 94 ? 13.466 6.897 -7.304 1.00 89.19 94 ALA A O 1
ATOM 747 N N . GLY A 1 95 ? 14.690 5.759 -8.813 1.00 87.62 95 GLY A N 1
ATOM 748 C CA . GLY A 1 95 ? 14.991 6.898 -9.684 1.00 87.62 95 GLY A CA 1
ATOM 749 C C . GLY A 1 95 ? 13.759 7.471 -10.391 1.00 87.62 95 GLY A C 1
ATOM 750 O O . GLY A 1 95 ? 13.744 8.640 -10.756 1.00 87.62 95 GLY A O 1
ATOM 751 N N . THR A 1 96 ? 12.699 6.674 -10.548 1.00 89.94 96 THR A N 1
ATOM 752 C CA . THR A 1 96 ? 11.381 7.124 -11.020 1.00 89.94 96 THR A CA 1
ATOM 753 C C . THR A 1 96 ? 10.275 6.346 -10.302 1.00 89.94 96 THR A C 1
ATOM 755 O O . THR A 1 96 ? 10.518 5.207 -9.883 1.00 89.94 96 THR A O 1
ATOM 758 N N . PRO A 1 97 ? 9.059 6.903 -10.120 1.00 91.44 97 PRO A N 1
ATOM 759 C CA . PRO A 1 97 ? 7.948 6.131 -9.585 1.00 91.44 97 PRO A CA 1
ATOM 760 C C . PRO A 1 97 ? 7.652 4.900 -10.450 1.00 91.44 97 PRO A C 1
ATOM 762 O O . PRO A 1 97 ? 7.714 4.950 -11.676 1.00 91.44 97 PRO A O 1
ATOM 765 N N . LEU A 1 98 ? 7.274 3.801 -9.812 1.00 93.44 98 LEU A N 1
ATOM 766 C CA . LEU A 1 98 ? 6.885 2.555 -10.462 1.00 93.44 98 LEU A CA 1
ATOM 767 C C . LEU A 1 98 ? 5.400 2.284 -10.223 1.00 93.44 98 LEU A C 1
ATOM 769 O O . LEU A 1 98 ? 4.824 2.718 -9.223 1.00 93.44 98 LEU A O 1
ATOM 773 N N . VAL A 1 99 ? 4.784 1.536 -11.131 1.00 94.00 99 VAL A N 1
ATOM 774 C CA . VAL A 1 99 ? 3.426 1.010 -10.989 1.00 94.00 99 VAL A CA 1
ATOM 775 C C . VAL A 1 99 ? 3.513 -0.501 -10.837 1.00 94.00 99 VAL A C 1
ATOM 777 O O . VAL A 1 99 ? 3.915 -1.179 -11.778 1.00 94.00 99 VAL A O 1
ATOM 780 N N . LEU A 1 100 ? 3.120 -1.004 -9.668 1.00 95.31 100 LEU A N 1
ATOM 781 C CA . LEU A 1 100 ? 2.834 -2.416 -9.418 1.00 95.31 100 LEU A CA 1
ATOM 782 C C . LEU A 1 100 ? 1.367 -2.666 -9.740 1.00 95.31 100 LEU A C 1
ATOM 784 O O . LEU A 1 100 ? 0.511 -1.954 -9.220 1.00 95.31 100 LEU A O 1
ATOM 788 N N . PHE A 1 101 ? 1.062 -3.653 -10.566 1.00 94.38 101 PHE A N 1
ATOM 789 C CA . PHE A 1 101 ? -0.306 -3.975 -10.959 1.00 94.38 101 PHE A CA 1
ATOM 790 C C . PHE A 1 101 ? -0.484 -5.482 -11.122 1.00 94.38 101 PHE A C 1
ATOM 792 O O . PHE A 1 101 ? 0.486 -6.214 -11.307 1.00 94.38 101 PHE A O 1
ATOM 799 N N . GLU A 1 102 ? -1.728 -5.936 -11.038 1.00 92.44 102 GLU A N 1
ATOM 800 C CA . GLU A 1 102 ? -2.084 -7.322 -11.335 1.00 92.44 102 GLU A CA 1
ATOM 801 C C . GLU A 1 102 ? -2.594 -7.426 -12.775 1.00 92.44 102 GLU A C 1
ATOM 803 O O . GLU A 1 102 ? -3.368 -6.581 -13.233 1.00 92.44 102 GLU A O 1
ATOM 808 N N . ARG A 1 103 ? -2.156 -8.462 -13.490 1.00 91.50 103 ARG A N 1
ATOM 809 C CA . ARG A 1 103 ? -2.664 -8.843 -14.809 1.00 91.50 103 ARG A CA 1
ATOM 810 C C . ARG A 1 103 ? -2.588 -10.359 -14.935 1.00 91.50 103 ARG A C 1
ATOM 812 O O . ARG A 1 103 ? -1.516 -10.931 -14.734 1.00 91.50 103 ARG A O 1
ATOM 819 N N . ASP A 1 104 ? -3.721 -10.974 -15.265 1.00 91.12 104 ASP A N 1
ATOM 820 C CA . ASP A 1 104 ? -3.875 -12.421 -15.462 1.00 91.12 104 ASP A CA 1
ATOM 821 C C . ASP A 1 104 ? -3.375 -13.252 -14.264 1.00 91.12 104 ASP A C 1
ATOM 823 O O . ASP A 1 104 ? -2.667 -14.244 -14.419 1.00 91.12 104 ASP A O 1
ATOM 827 N N . GLY A 1 105 ? -3.701 -12.806 -13.042 1.00 89.69 105 GLY A N 1
ATOM 828 C CA . GLY A 1 105 ? -3.316 -13.475 -11.792 1.00 89.69 105 GLY A CA 1
ATOM 829 C C . GLY A 1 105 ? -1.834 -13.352 -11.417 1.00 89.69 105 GLY A C 1
ATOM 830 O O . GLY A 1 105 ? -1.408 -13.922 -10.414 1.00 89.69 105 GLY A O 1
ATOM 831 N N . ALA A 1 106 ? -1.041 -12.607 -12.190 1.00 92.19 106 ALA A N 1
ATOM 832 C CA . ALA A 1 106 ? 0.360 -12.328 -11.901 1.00 92.19 106 ALA A CA 1
ATOM 833 C C . ALA A 1 106 ? 0.568 -10.855 -11.535 1.00 92.19 106 ALA A C 1
ATOM 835 O O . ALA A 1 106 ? -0.119 -9.961 -12.037 1.00 92.19 106 ALA A O 1
ATOM 836 N N . LEU A 1 107 ? 1.557 -10.595 -10.678 1.00 95.06 107 LEU A N 1
ATOM 837 C CA . LEU A 1 107 ? 2.018 -9.242 -10.392 1.00 95.06 107 LEU A CA 1
ATOM 838 C C . LEU A 1 107 ? 3.039 -8.801 -11.439 1.00 95.06 107 LEU A C 1
ATOM 840 O O . LEU A 1 107 ? 3.918 -9.557 -11.849 1.00 95.06 107 LEU A O 1
ATOM 844 N N . TRP A 1 108 ? 2.933 -7.542 -11.834 1.00 95.75 108 TRP A N 1
ATOM 845 C CA . TRP A 1 108 ? 3.792 -6.899 -12.813 1.00 95.75 108 TRP A CA 1
ATOM 846 C C . TRP A 1 108 ? 4.234 -5.540 -12.292 1.00 95.75 108 TRP A C 1
ATOM 848 O O . TRP A 1 108 ? 3.487 -4.863 -11.582 1.00 95.75 108 TRP A O 1
ATOM 858 N N . VAL A 1 109 ? 5.428 -5.106 -12.680 1.00 95.06 109 VAL A N 1
ATOM 859 C CA . VAL A 1 109 ? 5.938 -3.769 -12.378 1.00 95.06 109 VAL A CA 1
ATOM 860 C C . VAL A 1 109 ? 6.427 -3.079 -13.641 1.00 95.06 109 VAL A C 1
ATOM 862 O O . VAL A 1 109 ? 7.016 -3.692 -14.526 1.00 95.06 109 VAL A O 1
ATOM 865 N N . ARG A 1 110 ? 6.188 -1.774 -13.730 1.00 92.88 110 ARG A N 1
ATOM 866 C CA . ARG A 1 110 ? 6.742 -0.921 -14.787 1.00 92.88 110 ARG A CA 1
ATOM 867 C C . ARG A 1 110 ? 7.062 0.465 -14.257 1.00 92.88 110 ARG A C 1
ATOM 869 O O . ARG A 1 110 ? 6.545 0.867 -13.215 1.00 92.88 110 ARG A O 1
ATOM 876 N N . ARG A 1 111 ? 7.859 1.224 -15.004 1.00 91.75 111 ARG A N 1
ATOM 877 C CA . ARG A 1 111 ? 8.075 2.650 -14.729 1.00 91.75 111 ARG A CA 1
ATOM 878 C C . ARG A 1 111 ? 6.779 3.427 -14.962 1.00 91.75 111 ARG A C 1
ATOM 880 O O . ARG A 1 111 ? 6.006 3.123 -15.870 1.00 91.75 111 ARG A O 1
ATOM 887 N N . ARG A 1 112 ? 6.508 4.419 -14.116 1.00 84.12 112 ARG A N 1
ATOM 888 C CA . ARG A 1 112 ? 5.402 5.354 -14.310 1.00 84.12 112 ARG A CA 1
ATOM 889 C C . ARG A 1 112 ? 5.885 6.477 -15.218 1.00 84.12 112 ARG A C 1
ATOM 891 O O . ARG A 1 112 ? 6.423 7.466 -14.735 1.00 84.12 112 ARG A O 1
ATOM 898 N N . ASN A 1 113 ? 5.627 6.332 -16.507 1.00 72.12 113 ASN A N 1
ATOM 899 C CA . ASN A 1 113 ? 5.843 7.408 -17.463 1.00 72.12 113 ASN A CA 1
ATOM 900 C C . ASN A 1 113 ? 4.598 8.308 -17.524 1.00 72.12 113 ASN A C 1
ATOM 902 O O . ASN A 1 113 ? 3.461 7.874 -17.329 1.00 72.12 113 ASN A O 1
ATOM 906 N N . ASP A 1 114 ? 4.823 9.591 -17.741 1.00 61.22 114 ASP A N 1
ATOM 907 C CA . ASP A 1 114 ? 3.889 10.716 -17.678 1.00 61.22 114 ASP A CA 1
ATOM 908 C C . ASP A 1 114 ? 3.048 10.920 -18.951 1.00 61.22 114 ASP A C 1
ATOM 910 O O . ASP A 1 114 ? 2.482 11.988 -19.162 1.00 61.22 114 ASP A O 1
ATOM 914 N N . GLY A 1 115 ? 2.872 9.871 -19.755 1.00 55.12 115 GLY A N 1
ATOM 915 C CA . GLY A 1 115 ? 2.086 9.938 -20.993 1.00 55.12 115 GLY A CA 1
ATOM 916 C C . GLY A 1 115 ? 2.651 9.123 -22.150 1.00 55.12 115 GLY A C 1
ATOM 917 O O . GLY A 1 115 ? 2.078 9.132 -23.235 1.00 55.12 115 GLY A O 1
ATOM 918 N N . HIS A 1 116 ? 3.751 8.401 -21.945 1.00 48.97 116 HIS A N 1
ATOM 919 C CA . HIS A 1 116 ? 4.259 7.428 -22.906 1.00 48.97 116 HIS A CA 1
ATOM 920 C C . HIS A 1 116 ? 4.090 6.016 -2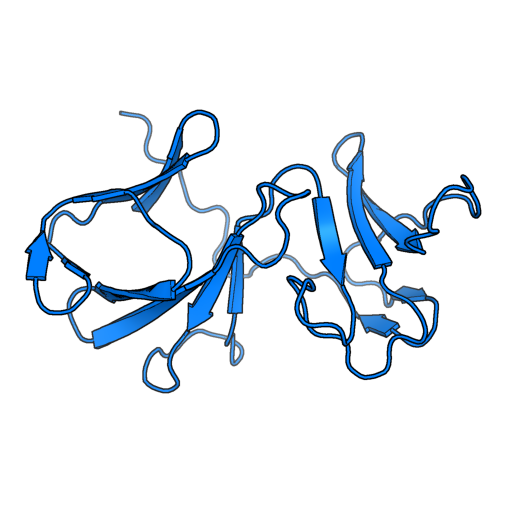2.362 1.00 48.97 116 HIS A C 1
ATOM 922 O O . HIS A 1 116 ? 4.457 5.715 -21.226 1.00 48.97 116 HIS A O 1
ATOM 928 N N . VAL A 1 117 ? 3.498 5.145 -23.175 1.00 49.00 117 VAL A N 1
ATOM 929 C CA . VAL A 1 117 ? 3.605 3.703 -22.973 1.00 49.00 117 VAL A CA 1
ATOM 930 C C . VAL A 1 117 ? 5.060 3.375 -23.277 1.00 49.00 117 VAL A C 1
ATOM 932 O O . VAL A 1 117 ? 5.415 3.303 -24.445 1.00 49.00 117 VAL A O 1
ATOM 935 N N . ASP A 1 118 ? 5.919 3.267 -22.261 1.00 50.50 118 ASP A N 1
ATOM 936 C CA . ASP A 1 118 ? 7.263 2.745 -22.504 1.00 50.50 118 ASP A CA 1
ATOM 937 C C . ASP A 1 118 ? 7.738 1.761 -21.427 1.00 50.50 118 ASP A C 1
ATOM 939 O O . ASP A 1 118 ? 7.493 1.910 -20.224 1.00 50.50 118 ASP A O 1
ATOM 943 N N . THR A 1 119 ? 8.442 0.758 -21.942 1.00 60.81 119 THR A N 1
ATOM 944 C CA . THR A 1 119 ? 8.864 -0.552 -21.445 1.00 60.81 119 THR A CA 1
ATOM 945 C C . THR A 1 119 ? 7.769 -1.573 -21.154 1.00 60.81 119 THR A C 1
ATOM 947 O O . THR A 1 119 ? 6.822 -1.328 -20.398 1.00 60.81 119 THR A O 1
ATOM 950 N N . ASP A 1 120 ? 7.955 -2.755 -21.752 1.00 77.44 120 ASP A N 1
ATOM 951 C CA . ASP A 1 120 ? 7.229 -3.963 -21.398 1.00 77.44 120 ASP A CA 1
ATOM 952 C C . ASP A 1 120 ? 7.274 -4.146 -19.879 1.00 77.44 120 ASP A C 1
ATOM 954 O O . ASP A 1 120 ? 8.340 -4.033 -19.261 1.00 77.44 120 ASP A O 1
ATOM 958 N N . PRO A 1 121 ? 6.118 -4.372 -19.242 1.00 90.12 121 PRO A N 1
ATOM 959 C CA . PRO A 1 121 ? 6.086 -4.596 -17.814 1.00 90.12 121 PRO A CA 1
ATOM 960 C C . PRO A 1 121 ? 6.915 -5.834 -17.470 1.00 90.12 121 PRO A C 1
ATOM 962 O O . PRO A 1 121 ? 6.846 -6.856 -18.150 1.00 90.12 121 PRO A O 1
ATOM 965 N N . VAL A 1 122 ? 7.661 -5.755 -16.375 1.00 93.50 122 VAL A N 1
ATOM 966 C CA . VAL A 1 122 ? 8.424 -6.884 -15.847 1.00 93.50 122 VAL A CA 1
ATOM 967 C C . VAL A 1 122 ? 7.490 -7.708 -14.975 1.00 93.50 122 VAL A C 1
ATOM 969 O O . VAL A 1 122 ? 6.879 -7.181 -14.040 1.00 93.50 122 VAL A O 1
ATOM 972 N N . ARG A 1 123 ? 7.349 -8.997 -15.290 1.00 95.25 123 ARG A N 1
ATOM 973 C CA . ARG A 1 123 ? 6.620 -9.937 -14.437 1.00 95.25 123 ARG A CA 1
ATOM 974 C C . ARG A 1 123 ? 7.403 -10.150 -13.145 1.00 95.25 123 ARG A C 1
ATOM 976 O O . ARG A 1 123 ? 8.617 -10.321 -13.178 1.00 95.25 123 ARG A O 1
ATOM 983 N N . ILE A 1 124 ? 6.706 -10.141 -12.015 1.00 96.62 124 ILE A N 1
ATOM 984 C CA . ILE A 1 124 ? 7.295 -10.426 -10.710 1.00 96.62 124 ILE A CA 1
ATOM 985 C C . ILE A 1 124 ? 7.111 -11.910 -10.414 1.00 96.62 124 ILE A C 1
ATOM 987 O O . ILE A 1 124 ? 5.986 -12.374 -10.221 1.00 96.62 124 ILE A O 1
ATOM 991 N N . GLU A 1 125 ? 8.222 -12.634 -10.338 1.00 95.81 125 GLU A N 1
ATOM 992 C CA . GLU A 1 125 ? 8.238 -14.011 -9.853 1.00 95.81 125 GLU A CA 1
ATOM 993 C C . GLU A 1 125 ? 8.370 -14.023 -8.326 1.00 95.81 125 GLU A C 1
ATOM 995 O O . GLU A 1 125 ? 9.243 -13.375 -7.743 1.00 95.81 125 GLU A O 1
ATOM 1000 N N . VAL A 1 126 ? 7.474 -14.750 -7.657 1.00 93.94 126 VAL A N 1
ATOM 1001 C CA . VAL A 1 126 ? 7.461 -14.837 -6.191 1.00 93.94 126 VAL A CA 1
ATOM 1002 C C . VAL A 1 126 ? 8.758 -15.484 -5.700 1.00 93.94 126 VAL A C 1
ATOM 1004 O O . VAL A 1 126 ? 9.185 -16.522 -6.197 1.00 93.94 126 VAL A O 1
ATOM 1007 N N . GLY A 1 127 ? 9.384 -14.865 -4.701 1.00 95.25 127 GLY A N 1
ATOM 1008 C CA . GLY A 1 127 ? 10.653 -15.300 -4.123 1.00 95.25 127 GLY A CA 1
ATOM 1009 C C . GLY A 1 127 ? 11.893 -14.915 -4.932 1.00 95.25 127 GLY A C 1
ATOM 1010 O O . GLY A 1 127 ? 12.996 -15.179 -4.462 1.00 95.25 127 GLY A O 1
ATOM 1011 N N . GLN A 1 128 ? 11.745 -14.281 -6.100 1.00 96.81 128 GLN A N 1
ATOM 1012 C CA . GLN A 1 128 ? 12.872 -13.791 -6.896 1.00 96.81 128 GLN A CA 1
ATOM 1013 C C . GLN A 1 128 ? 13.099 -12.285 -6.683 1.00 96.81 128 GLN A C 1
ATOM 1015 O O . GLN A 1 128 ? 12.134 -11.536 -6.490 1.00 96.81 128 GLN A O 1
ATOM 1020 N N . PRO A 1 129 ? 14.364 -11.823 -6.699 1.00 96.38 129 PRO A N 1
ATOM 1021 C CA . PRO A 1 129 ? 14.674 -10.402 -6.658 1.00 96.38 129 PRO A CA 1
ATOM 1022 C C . PRO A 1 129 ? 14.235 -9.708 -7.948 1.00 96.38 129 PRO A C 1
ATOM 1024 O O . PRO A 1 129 ? 14.393 -10.229 -9.051 1.00 96.38 129 PRO A O 1
ATOM 1027 N N . VAL A 1 130 ? 13.698 -8.503 -7.790 1.00 95.06 130 VAL A N 1
ATOM 1028 C CA . VAL A 1 130 ? 13.299 -7.614 -8.876 1.00 95.06 130 VAL A CA 1
ATOM 1029 C C . VAL A 1 130 ? 14.072 -6.317 -8.736 1.00 95.06 130 VAL A C 1
ATOM 1031 O O . VAL A 1 130 ? 13.958 -5.641 -7.714 1.00 95.06 130 VAL A O 1
ATOM 1034 N N . GLU A 1 131 ? 14.806 -5.953 -9.784 1.00 93.81 131 GLU A N 1
ATOM 1035 C CA . GLU A 1 131 ? 15.528 -4.687 -9.872 1.00 93.81 131 GLU A CA 1
ATOM 1036 C C . GLU A 1 131 ? 15.026 -3.864 -11.055 1.00 93.81 131 GLU A C 1
ATOM 1038 O O . GLU A 1 131 ? 15.084 -4.285 -12.210 1.00 93.81 131 GLU A O 1
ATOM 1043 N N . ILE A 1 132 ? 14.503 -2.672 -10.774 1.00 91.06 132 ILE A N 1
ATOM 1044 C CA . ILE A 1 132 ? 13.995 -1.770 -11.808 1.00 91.06 132 ILE A CA 1
ATOM 1045 C C . ILE A 1 132 ? 14.111 -0.31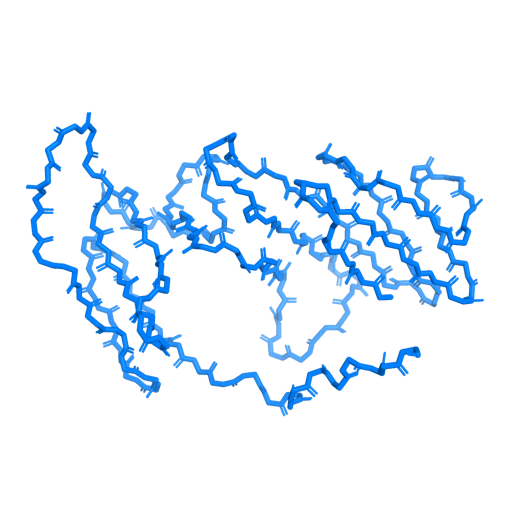9 -11.347 1.00 91.06 132 ILE A C 1
ATOM 1047 O O . ILE A 1 132 ? 13.625 0.069 -10.287 1.00 91.06 132 ILE A O 1
ATOM 1051 N N . ALA A 1 133 ? 14.765 0.502 -12.173 1.00 89.06 133 ALA A N 1
ATOM 1052 C CA . ALA A 1 133 ? 14.939 1.937 -11.942 1.00 89.06 133 ALA A CA 1
ATOM 1053 C C . ALA A 1 133 ? 15.439 2.297 -10.523 1.00 89.06 133 ALA A C 1
ATOM 1055 O O . ALA A 1 133 ? 14.922 3.220 -9.900 1.00 89.06 133 ALA A O 1
ATOM 1056 N N . GLY A 1 134 ? 16.418 1.554 -9.997 1.00 89.06 134 GLY A N 1
ATOM 1057 C CA . GLY A 1 134 ? 17.003 1.793 -8.669 1.00 89.06 134 GLY A CA 1
ATOM 1058 C C . GLY A 1 134 ? 16.189 1.256 -7.484 1.00 89.06 134 GLY A C 1
ATOM 1059 O O . GLY A 1 134 ? 16.654 1.325 -6.349 1.00 89.06 134 GLY A O 1
ATOM 1060 N N . ALA A 1 135 ? 14.997 0.696 -7.710 1.00 91.56 135 ALA A N 1
ATOM 1061 C CA . ALA A 1 135 ? 14.300 -0.094 -6.700 1.00 91.56 135 ALA A CA 1
ATOM 1062 C C . ALA A 1 135 ? 14.756 -1.559 -6.770 1.00 91.56 135 ALA A C 1
ATOM 1064 O O . ALA A 1 135 ? 14.815 -2.117 -7.865 1.00 91.56 135 ALA A O 1
ATOM 1065 N N . SER A 1 136 ? 15.009 -2.170 -5.610 1.00 93.31 136 SER A N 1
ATOM 1066 C CA . SER A 1 136 ? 15.260 -3.606 -5.449 1.00 93.31 136 SER A CA 1
ATOM 1067 C C . SER A 1 136 ? 14.313 -4.159 -4.385 1.00 93.31 136 SER A C 1
ATOM 1069 O O . SER A 1 136 ? 14.187 -3.576 -3.303 1.00 93.31 136 SER A O 1
ATOM 1071 N N . PHE A 1 137 ? 13.574 -5.219 -4.707 1.00 94.44 137 PHE A N 1
ATOM 1072 C CA . PHE A 1 137 ? 12.631 -5.853 -3.785 1.00 94.44 137 PHE A CA 1
ATOM 1073 C C . PHE A 1 137 ? 12.378 -7.321 -4.143 1.00 94.44 137 PHE A C 1
ATOM 1075 O O . PHE A 1 137 ? 12.645 -7.760 -5.257 1.00 94.44 137 PHE A O 1
ATOM 1082 N N . VAL A 1 138 ? 11.816 -8.069 -3.193 1.00 95.31 138 VAL A N 1
ATOM 1083 C CA . VAL A 1 138 ? 11.325 -9.442 -3.378 1.00 95.31 138 VAL A CA 1
ATOM 1084 C C . VAL A 1 138 ? 9.864 -9.475 -2.945 1.00 95.31 138 VAL A C 1
ATOM 1086 O O . VAL A 1 138 ? 9.506 -8.880 -1.927 1.00 95.31 138 VAL A O 1
ATOM 1089 N N . VAL A 1 139 ? 9.017 -10.177 -3.696 1.00 93.69 139 VAL A N 1
ATOM 1090 C CA . VAL A 1 139 ? 7.645 -10.479 -3.266 1.00 93.69 139 VAL A CA 1
ATOM 1091 C C . VAL A 1 139 ? 7.611 -11.887 -2.697 1.00 93.69 139 VAL A C 1
ATOM 1093 O O . VAL A 1 139 ? 7.989 -12.837 -3.375 1.00 93.69 139 VAL A O 1
ATOM 1096 N N . THR A 1 140 ? 7.143 -12.028 -1.461 1.00 92.25 140 THR A N 1
ATOM 1097 C CA . THR A 1 140 ? 6.967 -13.322 -0.798 1.00 92.25 140 THR A CA 1
ATOM 1098 C C . THR A 1 140 ? 5.509 -13.517 -0.384 1.00 92.25 140 THR A C 1
ATOM 1100 O O . THR A 1 140 ? 4.797 -12.535 -0.148 1.00 92.25 140 THR A O 1
ATOM 1103 N N . PRO A 1 141 ? 5.029 -14.769 -0.285 1.00 89.06 141 PRO A N 1
ATOM 1104 C CA . PRO A 1 141 ? 3.724 -15.038 0.294 1.00 89.06 141 PRO A CA 1
ATOM 1105 C C . PRO A 1 141 ? 3.686 -14.561 1.746 1.00 89.06 141 PRO A C 1
ATOM 1107 O O . PRO A 1 141 ? 4.650 -14.736 2.494 1.00 89.06 141 PRO A O 1
ATOM 1110 N N . TRP A 1 142 ? 2.556 -13.994 2.165 1.00 85.44 142 TRP A N 1
ATOM 1111 C CA . TRP A 1 142 ? 2.355 -13.682 3.575 1.00 85.44 142 TRP A CA 1
ATOM 1112 C C . TRP A 1 142 ? 2.237 -14.992 4.377 1.00 85.44 142 TRP A C 1
ATOM 1114 O O . TRP A 1 142 ? 1.343 -15.792 4.091 1.00 85.44 142 TRP A O 1
ATOM 1124 N N . PRO A 1 143 ? 3.081 -15.223 5.401 1.00 78.12 143 PRO A N 1
ATOM 1125 C CA . PRO A 1 143 ? 3.103 -16.488 6.139 1.00 78.12 143 PRO A CA 1
ATOM 1126 C C . PRO A 1 143 ? 1.843 -16.732 6.978 1.00 78.12 143 PRO A C 1
ATOM 1128 O O . PRO A 1 143 ? 1.600 -17.856 7.398 1.00 78.12 143 PRO A O 1
ATOM 1131 N N . GLY A 1 144 ? 1.016 -15.708 7.215 1.00 70.62 144 GLY A N 1
ATOM 1132 C CA . GLY A 1 144 ? -0.234 -15.847 7.969 1.00 70.62 144 GLY A CA 1
ATOM 1133 C C . GLY A 1 144 ? -1.382 -16.522 7.210 1.00 70.62 144 GLY A C 1
ATOM 1134 O O . GLY A 1 144 ? -2.492 -16.539 7.734 1.00 70.62 144 GLY A O 1
ATOM 1135 N N . GLY A 1 145 ? -1.137 -17.050 6.004 1.00 59.22 145 GLY A N 1
ATOM 1136 C CA . GLY A 1 145 ? -2.143 -17.719 5.179 1.00 59.22 145 GLY A CA 1
ATOM 1137 C C . GLY A 1 145 ? -3.173 -16.760 4.561 1.00 59.22 145 GLY A C 1
ATOM 1138 O O . GLY A 1 145 ? -3.135 -15.548 4.805 1.00 59.22 145 GLY A O 1
ATOM 1139 N N . PRO A 1 146 ? -4.094 -17.274 3.725 1.00 56.31 146 PRO A N 1
ATOM 1140 C CA . PRO A 1 146 ? -5.230 -16.492 3.260 1.00 56.31 146 PRO A CA 1
ATOM 1141 C C . PRO A 1 146 ? -6.073 -16.057 4.463 1.00 56.31 146 PRO A C 1
ATOM 1143 O O . PRO A 1 146 ? -6.411 -16.864 5.328 1.00 56.31 146 PRO A O 1
ATOM 1146 N N . VAL A 1 147 ? -6.440 -14.775 4.513 1.00 56.25 147 VAL A N 1
ATOM 1147 C CA . VAL A 1 147 ? -7.454 -14.314 5.465 1.00 56.25 147 VAL A CA 1
ATOM 1148 C C . VAL A 1 147 ? -8.779 -14.890 4.986 1.00 56.25 147 VAL A C 1
ATOM 1150 O O . VAL A 1 147 ? -9.376 -14.378 4.036 1.00 56.25 147 VAL A O 1
ATOM 1153 N N . GLU A 1 148 ? -9.204 -15.989 5.606 1.00 40.62 148 GLU A N 1
ATOM 1154 C CA . GLU A 1 148 ? -10.469 -16.644 5.308 1.00 40.62 148 GLU A CA 1
ATOM 1155 C C . GLU A 1 148 ? -11.583 -15.608 5.472 1.00 40.62 148 GLU A C 1
ATOM 1157 O O . GLU A 1 148 ? -11.893 -15.116 6.562 1.00 40.62 148 GLU A O 1
ATOM 1162 N N . THR A 1 149 ? -12.117 -15.161 4.340 1.00 41.97 149 THR A N 1
ATOM 1163 C CA . THR A 1 149 ? -13.186 -14.178 4.334 1.00 41.97 149 THR A CA 1
ATOM 1164 C C . THR A 1 149 ? -14.435 -14.968 4.668 1.00 41.97 149 THR A C 1
ATOM 1166 O O . THR A 1 149 ? -15.049 -15.526 3.764 1.00 41.97 149 THR A O 1
ATOM 1169 N N . ALA A 1 150 ? -14.760 -15.081 5.961 1.00 32.03 150 ALA A N 1
ATOM 1170 C CA . ALA A 1 150 ? -15.998 -15.709 6.406 1.00 32.03 150 ALA A CA 1
ATOM 1171 C C . ALA A 1 150 ? -17.146 -15.151 5.554 1.00 32.03 150 ALA A C 1
ATOM 1173 O O . ALA A 1 150 ? -17.409 -13.939 5.561 1.00 32.03 150 ALA A O 1
ATOM 1174 N N . ARG A 1 151 ? -17.727 -16.031 4.732 1.00 30.77 151 ARG A N 1
ATOM 1175 C CA . ARG A 1 151 ? -18.955 -15.759 3.995 1.00 30.77 151 ARG A CA 1
ATOM 1176 C C . ARG A 1 151 ? -20.035 -15.567 5.058 1.00 30.77 151 ARG A C 1
ATOM 1178 O O . ARG A 1 151 ? -20.152 -16.406 5.950 1.00 30.77 151 ARG A O 1
ATOM 1185 N N . LEU A 1 152 ? -20.708 -14.420 5.009 1.00 34.75 152 LEU A N 1
ATOM 1186 C CA . LEU A 1 152 ? -21.986 -14.237 5.693 1.00 34.75 152 LEU A CA 1
ATOM 1187 C C . LEU A 1 152 ? -23.047 -15.043 4.944 1.00 34.75 152 LEU A C 1
ATOM 1189 O O . LEU A 1 152 ? -22.944 -15.079 3.694 1.00 34.75 152 LEU A O 1
#

Secondary structure (DSSP, 8-state):
-EEEETTEEEEEEEEEEEETTEEEEEEEE-TT-EEEETTTEEEEEE---TT---EEEEE-TTS--GGG--EEEE-SSEEEEESSTT-SEE-TT-SS-EEEEEETTEEEEEE--SS---SPPEE--TTSEEEETTEEEE----TT--------

Radius of gyration: 16.69 Å; chains: 1; bounding box: 39×29×46 Å

Sequence (152 aa):
RIQRVEEDYFIFSGKGMEVGGRRTPHHLLRDGDRVVLGKGAKFTFRMPSRKSTSAVLDLSDTTKMPHDVRRVVLFHRYAILGAGPTAHVRCPHAGTPLVLFERDGALWVRRRNDGHVDTDPVRIEVGQPVEIAGASFVVTPWPGGPVETARL